Protein AF-Q13AC7-F1 (afdb_monomer_lite)

Foldseek 3Di:
DVVVVLVVLLVVLVVCLVVDPDPVSVVVSVVVNVVSVVVVVVVPDD

pLDDT: mean 87.74, std 15.28, range [42.66, 98.06]

Radius of gyration: 11.96 Å; chains: 1; bounding box: 22×18×38 Å

Structure (mmCIF, N/CA/C/O backbone):
data_AF-Q13AC7-F1
#
_entry.id   AF-Q13AC7-F1
#
loop_
_atom_site.group_PDB
_atom_site.id
_atom_site.type_symbol
_atom_site.label_atom_id
_atom_site.label_alt_id
_atom_site.label_comp_id
_atom_site.label_asym_id
_atom_site.label_entity_id
_atom_site.label_seq_id
_atom_site.pdbx_PDB_ins_code
_atom_site.Cartn_x
_atom_site.Cartn_y
_atom_site.Cartn_z
_atom_site.occupancy
_atom_site.B_iso_or_equiv
_atom_site.auth_seq_id
_atom_site.auth_comp_id
_atom_site.auth_asym_id
_atom_site.auth_atom_id
_atom_site.pdbx_PDB_model_num
ATOM 1 N N . MET A 1 1 ? -9.850 10.128 14.276 1.00 61.47 1 MET A N 1
ATOM 2 C CA . MET A 1 1 ? -8.930 10.517 13.184 1.00 61.47 1 MET A CA 1
ATOM 3 C C . MET A 1 1 ? -8.410 9.289 12.437 1.00 61.47 1 MET A C 1
ATOM 5 O O . MET A 1 1 ? -8.542 9.221 11.223 1.00 61.47 1 MET A O 1
ATOM 9 N N . ASP A 1 2 ? -7.949 8.267 13.156 1.00 81.38 2 ASP A N 1
ATOM 10 C CA . ASP A 1 2 ? -7.320 7.073 12.574 1.00 81.38 2 ASP A CA 1
ATOM 11 C C . ASP A 1 2 ? -8.180 6.245 11.608 1.00 81.38 2 ASP A C 1
ATOM 13 O O . ASP A 1 2 ? -7.648 5.657 10.675 1.00 81.38 2 ASP A O 1
ATOM 17 N N . LYS A 1 3 ? -9.504 6.163 11.814 1.00 85.88 3 LYS A N 1
ATOM 18 C CA . LYS A 1 3 ? -10.390 5.402 10.914 1.00 85.88 3 LYS A CA 1
ATOM 19 C C . LYS A 1 3 ? -10.436 6.025 9.516 1.00 85.88 3 LYS A C 1
ATOM 21 O O . LYS A 1 3 ? -10.254 5.311 8.539 1.00 85.88 3 LYS A O 1
ATOM 26 N N . PHE A 1 4 ? -10.601 7.346 9.447 1.00 90.00 4 PHE A N 1
ATOM 27 C CA . PHE A 1 4 ? -10.606 8.090 8.187 1.00 90.00 4 PHE A CA 1
ATOM 28 C C . PHE A 1 4 ? -9.267 7.949 7.455 1.00 90.00 4 PHE A C 1
ATOM 30 O O . PHE A 1 4 ? -9.240 7.546 6.299 1.00 90.00 4 PHE A O 1
ATOM 37 N N . LEU A 1 5 ? -8.147 8.180 8.153 1.00 89.81 5 LEU A N 1
ATOM 38 C CA . LEU A 1 5 ? -6.811 8.031 7.564 1.00 89.81 5 LEU A CA 1
ATOM 39 C C . LEU A 1 5 ? -6.561 6.609 7.043 1.00 89.81 5 LEU A C 1
ATOM 41 O O . LEU A 1 5 ? -5.994 6.439 5.967 1.00 89.81 5 LEU A O 1
ATOM 45 N N . ARG A 1 6 ? -7.018 5.578 7.765 1.00 89.81 6 ARG A N 1
ATOM 46 C CA . ARG A 1 6 ? -6.924 4.186 7.302 1.00 89.81 6 ARG A CA 1
ATOM 47 C C . ARG A 1 6 ? -7.751 3.926 6.047 1.00 89.81 6 ARG A C 1
ATOM 49 O O . ARG A 1 6 ? -7.251 3.280 5.132 1.00 89.81 6 ARG A O 1
ATOM 56 N N . GLU A 1 7 ? -8.991 4.406 5.998 1.00 93.12 7 GLU A N 1
ATOM 57 C CA . GLU A 1 7 ? -9.862 4.242 4.829 1.00 93.12 7 GLU A CA 1
ATOM 58 C C . GLU A 1 7 ? -9.276 4.931 3.590 1.00 93.12 7 GLU A C 1
ATOM 60 O O . GLU A 1 7 ? -9.242 4.330 2.514 1.00 93.12 7 GLU A O 1
ATOM 65 N N . GLU A 1 8 ? -8.742 6.143 3.746 1.00 96.25 8 GLU A N 1
ATOM 66 C CA . GLU A 1 8 ? -8.074 6.869 2.663 1.00 96.25 8 GLU A CA 1
ATOM 67 C C . GLU A 1 8 ? -6.787 6.165 2.206 1.00 96.25 8 GLU A C 1
ATOM 69 O O . GLU A 1 8 ? -6.583 5.982 1.003 1.00 96.25 8 GLU A O 1
ATOM 74 N N . ASN A 1 9 ? -5.968 5.660 3.137 1.00 94.75 9 ASN A N 1
ATOM 75 C CA . ASN A 1 9 ? -4.784 4.861 2.801 1.00 94.75 9 ASN A CA 1
ATOM 76 C C . ASN A 1 9 ? -5.156 3.591 2.023 1.00 94.75 9 ASN A C 1
ATOM 78 O O . ASN A 1 9 ? -4.500 3.248 1.040 1.00 94.75 9 ASN A O 1
ATOM 82 N N . LEU A 1 10 ? -6.239 2.911 2.410 1.00 96.25 10 LEU A N 1
ATOM 83 C CA . LEU A 1 10 ? -6.703 1.707 1.722 1.00 96.25 10 LEU A CA 1
ATOM 84 C C . LEU A 1 10 ? -7.140 2.012 0.281 1.00 96.25 10 LEU A C 1
ATOM 86 O O . LEU A 1 10 ? -6.797 1.264 -0.638 1.00 96.25 10 LEU A O 1
ATOM 90 N N . LYS A 1 11 ? -7.872 3.114 0.070 1.00 96.88 11 LYS A N 1
ATOM 91 C CA . LYS A 1 11 ? -8.264 3.579 -1.272 1.00 96.88 11 LYS A CA 1
ATOM 92 C C . LYS A 1 11 ? -7.035 3.901 -2.119 1.00 96.88 11 LYS A C 1
ATOM 94 O O . LYS A 1 11 ? -6.946 3.439 -3.258 1.00 96.88 11 LYS A O 1
ATOM 99 N N . LEU A 1 12 ? -6.073 4.631 -1.553 1.00 97.50 12 LEU A N 1
ATOM 100 C CA . LEU A 1 12 ? -4.831 4.994 -2.231 1.00 97.50 12 LEU A CA 1
ATOM 101 C C . LEU A 1 12 ? -4.032 3.755 -2.647 1.00 97.50 12 LEU A C 1
ATOM 103 O O . LEU A 1 12 ? -3.654 3.631 -3.810 1.00 97.50 12 LEU A O 1
ATOM 107 N N . TYR A 1 13 ? -3.806 2.810 -1.734 1.00 97.62 13 TYR A N 1
ATOM 108 C CA . TYR A 1 13 ? -3.009 1.619 -2.032 1.00 97.62 13 TYR A CA 1
ATOM 109 C C . TYR A 1 13 ? -3.677 0.714 -3.064 1.00 97.62 13 TYR A C 1
ATOM 111 O O . TYR A 1 13 ? -2.991 0.192 -3.939 1.00 97.62 13 TYR A O 1
ATOM 119 N N . ARG A 1 14 ? -5.008 0.572 -3.028 1.00 97.25 14 ARG A N 1
ATOM 120 C CA . ARG A 1 14 ? -5.756 -0.172 -4.056 1.00 97.25 14 ARG A CA 1
ATOM 121 C C . ARG A 1 14 ? -5.625 0.468 -5.435 1.00 97.25 14 ARG A C 1
ATOM 123 O O . ARG A 1 14 ? -5.428 -0.247 -6.412 1.00 97.25 14 ARG A O 1
ATOM 130 N N . ARG A 1 15 ? -5.688 1.800 -5.512 1.00 98.06 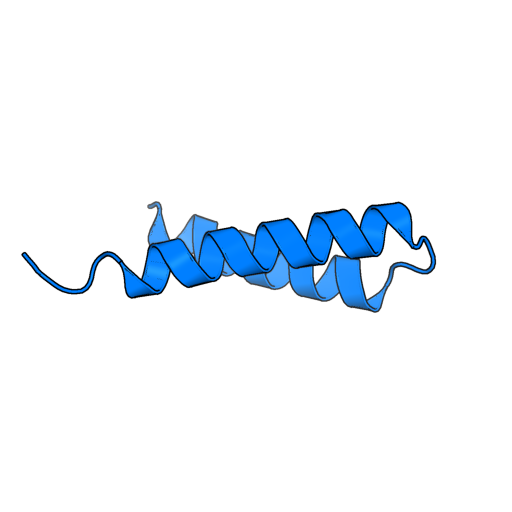15 ARG A N 1
ATOM 131 C CA . ARG A 1 15 ? -5.484 2.530 -6.767 1.00 98.06 15 ARG A CA 1
ATOM 132 C C . ARG A 1 15 ? -4.066 2.334 -7.306 1.00 98.06 15 ARG A C 1
ATOM 134 O O . ARG A 1 15 ? -3.903 1.934 -8.452 1.00 98.06 15 ARG A O 1
ATOM 141 N N . LEU A 1 16 ? -3.052 2.523 -6.461 1.00 97.56 16 LEU A N 1
ATOM 142 C CA . LEU A 1 16 ? -1.653 2.310 -6.843 1.00 97.56 16 LEU A CA 1
ATOM 143 C C . LEU A 1 16 ? -1.379 0.863 -7.271 1.00 97.56 16 LEU A C 1
ATOM 145 O O . LEU A 1 16 ? -0.559 0.634 -8.155 1.00 97.56 16 LEU A O 1
ATOM 149 N N . LEU A 1 17 ? -2.064 -0.110 -6.664 1.00 97.44 17 LEU A N 1
ATOM 150 C CA . LEU A 1 17 ? -1.946 -1.521 -7.021 1.00 97.44 17 LEU A CA 1
ATOM 151 C C . LEU A 1 17 ? -2.514 -1.808 -8.416 1.00 97.44 17 LEU A C 1
ATOM 153 O O . LEU A 1 17 ? -1.939 -2.609 -9.146 1.00 97.44 17 LEU A O 1
ATOM 157 N N . ALA A 1 18 ? -3.616 -1.155 -8.787 1.00 97.00 18 ALA A N 1
ATOM 158 C CA . ALA A 1 18 ? -4.214 -1.290 -10.113 1.00 97.00 18 ALA A CA 1
ATOM 159 C C 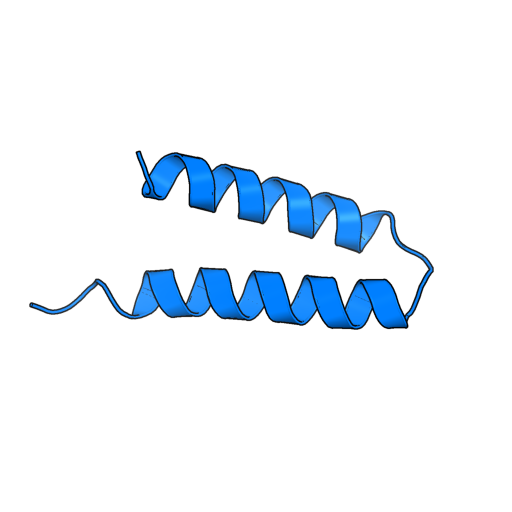. ALA A 1 18 ? -3.365 -0.625 -11.211 1.00 97.00 18 ALA A C 1
ATOM 161 O O . ALA A 1 18 ? -3.340 -1.097 -12.342 1.00 97.00 18 ALA A O 1
ATOM 162 N N . GLU A 1 19 ? -2.663 0.459 -10.876 1.00 97.50 19 GLU A N 1
ATOM 163 C CA . GLU A 1 19 ? -1.853 1.236 -11.823 1.00 97.50 19 GLU A CA 1
ATOM 164 C C . GLU A 1 19 ? -0.409 0.704 -11.961 1.00 97.50 19 GLU A C 1
ATOM 166 O O . GLU A 1 19 ? 0.304 1.060 -12.904 1.00 97.50 19 GLU A O 1
ATOM 171 N N . THR A 1 20 ? 0.061 -0.139 -11.032 1.00 95.25 20 THR A N 1
ATOM 172 C CA . THR A 1 20 ? 1.455 -0.597 -11.023 1.00 95.25 20 THR A CA 1
ATOM 173 C C . THR A 1 20 ? 1.703 -1.823 -11.907 1.00 95.25 20 THR A C 1
ATOM 175 O O . THR A 1 20 ? 1.054 -2.867 -11.797 1.00 95.25 20 THR A O 1
ATOM 178 N N . HIS A 1 21 ? 2.729 -1.710 -12.749 1.00 95.12 21 HIS A N 1
ATOM 179 C CA . HIS A 1 21 ? 3.266 -2.802 -13.565 1.00 95.12 21 HIS A CA 1
ATOM 180 C C . HIS A 1 21 ? 4.550 -3.398 -12.965 1.00 95.12 21 HIS A C 1
ATOM 182 O O . HIS A 1 21 ? 5.077 -4.374 -13.484 1.00 95.12 21 HIS A O 1
ATOM 188 N N . ASP A 1 22 ? 5.034 -2.820 -11.862 1.00 97.62 22 ASP A N 1
ATOM 189 C CA . ASP A 1 22 ? 6.217 -3.272 -11.139 1.00 97.62 22 ASP A CA 1
ATOM 190 C C . ASP A 1 22 ? 5.827 -4.347 -10.111 1.00 97.62 22 ASP A C 1
ATOM 192 O O . ASP A 1 22 ? 4.953 -4.143 -9.259 1.00 97.62 22 ASP A O 1
ATOM 196 N N . GLU A 1 23 ? 6.451 -5.521 -10.203 1.00 96.06 23 GLU A N 1
ATOM 197 C CA . GLU A 1 23 ? 6.115 -6.674 -9.363 1.00 96.06 23 GLU A CA 1
ATOM 198 C C . GLU A 1 23 ? 6.578 -6.533 -7.909 1.00 96.06 23 GLU A C 1
ATOM 200 O O . GLU A 1 23 ? 5.951 -7.086 -6.999 1.00 96.06 23 GLU A O 1
ATOM 205 N N . GLU A 1 24 ? 7.667 -5.810 -7.652 1.00 96.69 24 GLU A N 1
ATOM 206 C CA . GLU A 1 24 ? 8.133 -5.537 -6.294 1.00 96.69 24 GLU A CA 1
ATOM 207 C C . GLU A 1 24 ? 7.168 -4.576 -5.597 1.00 96.69 24 GLU A C 1
ATOM 209 O O . GLU A 1 24 ? 6.653 -4.866 -4.513 1.00 96.69 24 GLU A O 1
ATOM 214 N N . ARG A 1 25 ? 6.803 -3.493 -6.282 1.00 96.75 25 ARG A N 1
ATOM 215 C CA . ARG A 1 25 ? 5.812 -2.527 -5.812 1.00 96.75 25 ARG A CA 1
ATOM 216 C C . ARG A 1 25 ? 4.450 -3.176 -5.588 1.00 96.75 25 ARG A C 1
ATOM 218 O O . ARG A 1 25 ? 3.803 -2.894 -4.578 1.00 96.75 25 ARG A O 1
ATOM 225 N N . ARG A 1 26 ? 4.029 -4.084 -6.475 1.00 98.06 26 ARG A N 1
ATOM 226 C CA . ARG A 1 26 ? 2.805 -4.883 -6.305 1.00 98.06 26 ARG A CA 1
ATOM 227 C C . ARG A 1 26 ? 2.838 -5.687 -5.006 1.00 98.06 26 ARG A C 1
ATOM 229 O O . ARG A 1 26 ? 1.873 -5.639 -4.245 1.00 98.06 26 ARG A O 1
ATOM 236 N N . ARG A 1 27 ? 3.940 -6.395 -4.728 1.00 97.69 27 ARG A N 1
ATOM 237 C CA . ARG A 1 27 ? 4.102 -7.195 -3.500 1.00 97.69 27 ARG A CA 1
ATOM 238 C C . ARG A 1 27 ? 3.998 -6.335 -2.243 1.00 97.69 27 ARG A C 1
ATOM 240 O O . ARG A 1 27 ? 3.243 -6.681 -1.334 1.00 97.69 27 ARG A O 1
ATOM 247 N N . VAL A 1 28 ? 4.677 -5.188 -2.223 1.00 97.69 28 VAL A N 1
ATOM 248 C CA . VAL A 1 28 ? 4.625 -4.247 -1.094 1.00 97.69 28 VAL A CA 1
ATOM 249 C C . VAL A 1 28 ? 3.204 -3.719 -0.873 1.00 97.69 28 VAL A C 1
ATOM 251 O O . VAL A 1 28 ? 2.700 -3.747 0.250 1.00 97.69 28 VAL A O 1
ATOM 254 N N . LEU A 1 29 ? 2.516 -3.286 -1.935 1.00 98.06 29 LEU A N 1
ATOM 255 C CA . LEU A 1 29 ? 1.150 -2.758 -1.842 1.00 98.06 29 LEU A CA 1
ATOM 256 C C . LEU A 1 29 ? 0.154 -3.802 -1.323 1.00 98.06 29 LEU A C 1
ATOM 258 O O . LEU A 1 29 ? -0.681 -3.482 -0.475 1.00 98.06 29 LEU A O 1
ATOM 262 N N . VAL A 1 30 ? 0.268 -5.056 -1.772 1.00 97.44 30 VAL A N 1
ATOM 263 C CA . VAL A 1 30 ? -0.550 -6.166 -1.256 1.00 97.44 30 VAL A CA 1
ATOM 264 C C . VAL A 1 30 ? -0.319 -6.362 0.244 1.00 97.44 30 VAL A C 1
ATOM 266 O O . VAL A 1 30 ? -1.284 -6.494 1.001 1.00 97.44 30 VAL A O 1
ATOM 269 N N . GLN A 1 31 ? 0.935 -6.327 0.698 1.00 96.94 31 GLN A N 1
ATOM 270 C CA . GLN A 1 31 ? 1.264 -6.502 2.112 1.00 96.94 31 GLN A CA 1
ATOM 271 C C . GLN A 1 31 ? 0.730 -5.352 2.981 1.00 96.94 31 GLN A C 1
ATOM 273 O O . GLN A 1 31 ? 0.160 -5.601 4.045 1.00 96.94 31 GLN A O 1
ATOM 278 N N . LEU A 1 32 ? 0.834 -4.106 2.508 1.00 95.88 32 LEU A N 1
ATOM 279 C CA . LEU A 1 32 ? 0.286 -2.930 3.193 1.00 95.88 32 LEU A CA 1
ATOM 280 C C . LEU A 1 32 ? -1.242 -3.008 3.337 1.00 95.88 32 LEU A C 1
ATOM 282 O O . LEU A 1 32 ? -1.774 -2.769 4.422 1.00 95.88 32 LEU A O 1
ATOM 286 N N . ILE A 1 33 ? -1.951 -3.401 2.274 1.00 96.25 33 ILE A N 1
ATOM 287 C CA . ILE A 1 33 ? -3.412 -3.583 2.296 1.00 96.25 33 ILE A CA 1
ATOM 288 C C . ILE A 1 33 ? -3.812 -4.692 3.278 1.00 96.25 33 ILE A C 1
ATOM 290 O O . ILE A 1 33 ? -4.760 -4.5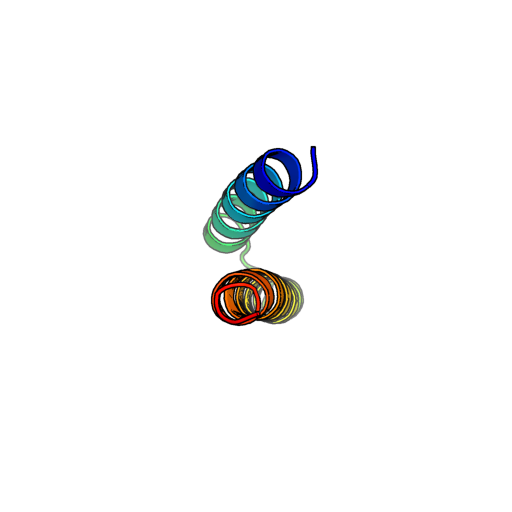21 4.049 1.00 96.25 33 ILE A O 1
ATOM 294 N N . ALA A 1 34 ? -3.091 -5.815 3.281 1.00 95.38 34 ALA A N 1
ATOM 295 C CA 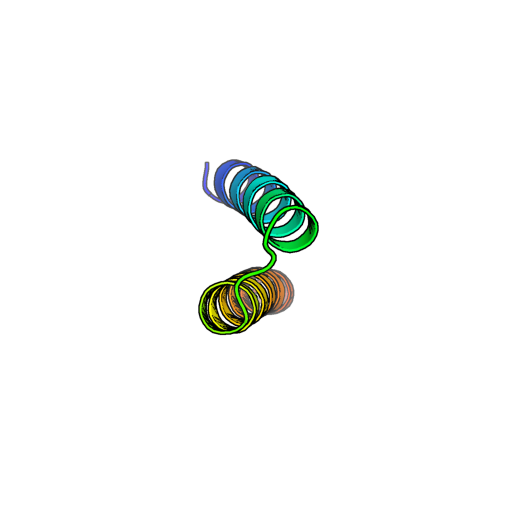. ALA A 1 34 ? -3.361 -6.925 4.190 1.00 95.38 34 ALA A CA 1
ATOM 296 C C . ALA A 1 34 ? -3.152 -6.531 5.662 1.00 95.38 34 ALA A C 1
ATOM 298 O O . ALA A 1 34 ? -3.958 -6.894 6.518 1.00 95.38 34 ALA A O 1
ATOM 299 N N . ASN A 1 35 ? -2.107 -5.756 5.963 1.00 93.19 35 ASN A N 1
ATOM 300 C CA . ASN A 1 35 ? -1.843 -5.258 7.315 1.00 93.19 35 ASN A CA 1
ATOM 301 C C . ASN A 1 35 ? -2.950 -4.311 7.793 1.00 93.19 35 ASN A C 1
ATOM 303 O O . ASN A 1 35 ? -3.524 -4.537 8.856 1.00 93.19 35 ASN A O 1
ATOM 307 N N . LEU A 1 36 ? -3.335 -3.336 6.964 1.00 90.62 36 LEU A N 1
ATOM 308 C CA . LEU A 1 36 ? -4.415 -2.399 7.290 1.00 90.62 36 LEU A CA 1
ATOM 309 C C . LEU A 1 36 ? -5.771 -3.088 7.490 1.00 90.62 36 LEU A C 1
ATOM 311 O O . LEU A 1 36 ? -6.568 -2.656 8.322 1.00 90.62 36 LEU A O 1
ATOM 315 N N . THR A 1 37 ? -6.036 -4.159 6.740 1.00 89.06 37 THR A N 1
ATOM 316 C CA . THR A 1 37 ? -7.288 -4.922 6.854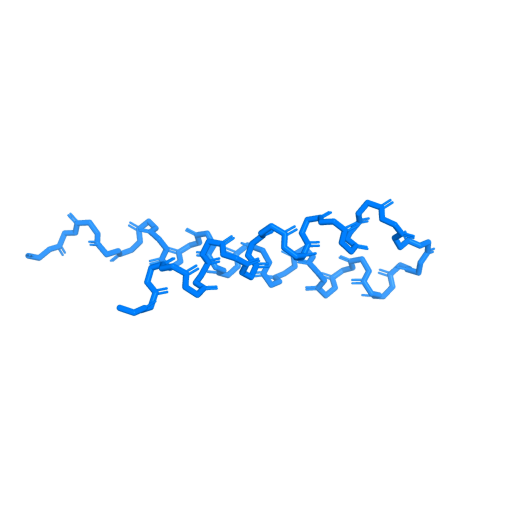 1.00 89.06 37 THR A CA 1
ATOM 317 C C . THR A 1 37 ? -7.306 -5.782 8.122 1.00 89.06 37 THR A C 1
ATOM 319 O O . THR A 1 37 ? -8.318 -5.838 8.814 1.00 89.06 37 THR A O 1
ATOM 322 N N . ARG A 1 38 ? -6.176 -6.403 8.492 1.00 87.19 38 ARG A N 1
ATOM 323 C CA . ARG A 1 38 ? -6.061 -7.183 9.738 1.00 87.19 38 ARG A CA 1
ATOM 324 C C . ARG A 1 38 ? -6.215 -6.322 10.988 1.00 87.19 38 ARG A C 1
ATOM 326 O O . ARG A 1 38 ? -6.899 -6.726 11.924 1.00 87.19 38 ARG A O 1
ATOM 333 N N . GLU A 1 39 ? -5.643 -5.121 10.987 1.00 79.00 39 GLU A N 1
ATOM 334 C CA . GLU A 1 39 ? -5.819 -4.163 12.086 1.00 79.00 39 GLU A CA 1
ATOM 335 C C . GLU A 1 39 ? -7.280 -3.719 12.270 1.00 79.00 39 GLU A C 1
ATOM 337 O O . GLU A 1 39 ? -7.677 -3.365 13.380 1.00 79.00 39 GLU A O 1
ATOM 342 N N . GLN A 1 40 ? -8.095 -3.752 11.209 1.00 68.38 40 GLN A N 1
ATOM 343 C CA . GLN A 1 40 ? -9.530 -3.477 11.295 1.00 68.38 40 GLN A CA 1
ATOM 344 C C . GLN A 1 40 ? -10.283 -4.619 11.987 1.00 68.38 40 GLN A C 1
ATOM 346 O O . GLN A 1 40 ? -11.140 -4.356 12.828 1.00 68.38 40 GLN A O 1
ATOM 351 N N . SER A 1 41 ? -9.948 -5.871 11.667 1.00 62.12 41 SER A N 1
ATOM 352 C CA . SER A 1 41 ? -10.580 -7.052 12.268 1.00 62.12 41 SER A CA 1
ATOM 353 C C . SER A 1 41 ? -10.191 -7.269 13.735 1.00 62.12 41 SER A C 1
ATOM 355 O O . SER A 1 41 ? -10.966 -7.855 14.478 1.00 62.12 41 SER A O 1
ATOM 357 N N . GLY A 1 42 ? -9.028 -6.774 14.173 1.00 59.16 42 GLY A N 1
ATOM 358 C CA . GLY A 1 42 ? -8.529 -6.951 15.544 1.00 59.16 42 GLY A CA 1
ATOM 359 C C . GLY A 1 42 ? -9.037 -5.949 16.593 1.00 59.16 42 GLY A C 1
ATOM 360 O O . GLY A 1 42 ? -8.707 -6.105 17.761 1.00 59.16 42 GLY A O 1
ATOM 361 N N . ARG A 1 43 ? -9.813 -4.917 16.224 1.00 57.00 43 ARG A N 1
ATOM 362 C CA . ARG A 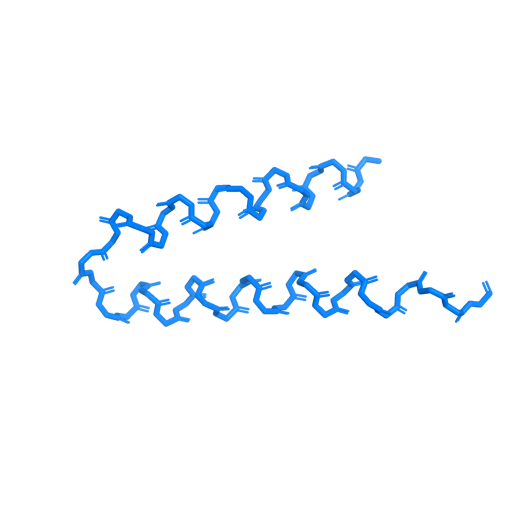1 43 ? -10.371 -3.921 17.177 1.00 57.00 43 ARG A CA 1
ATOM 363 C C . ARG A 1 43 ? -11.865 -4.123 17.479 1.00 57.00 43 ARG A C 1
ATOM 365 O O . ARG A 1 43 ? -12.547 -3.164 17.830 1.00 57.00 43 ARG A O 1
ATOM 372 N N . GLY A 1 44 ? -12.376 -5.340 17.289 1.00 53.78 44 GLY A N 1
ATOM 373 C CA . GLY A 1 44 ? -13.785 -5.688 17.505 1.00 53.78 44 GLY A CA 1
ATOM 374 C C . GLY A 1 44 ? -14.136 -6.260 18.884 1.00 53.78 44 GLY A C 1
ATOM 375 O O . GLY A 1 44 ? -15.320 -6.397 19.163 1.00 53.78 44 GLY A O 1
ATOM 376 N N . GLU A 1 45 ? -13.164 -6.584 19.742 1.00 47.66 45 GLU A N 1
ATOM 377 C CA . GLU A 1 45 ? -13.412 -7.277 21.017 1.00 47.66 45 GLU A CA 1
ATOM 378 C C . GLU A 1 45 ? -12.522 -6.726 22.143 1.00 47.66 45 GLU A C 1
ATOM 380 O O . GLU A 1 45 ? -11.400 -7.189 22.322 1.00 47.66 45 GLU A O 1
ATOM 385 N N . THR A 1 46 ? -13.029 -5.735 22.884 1.00 42.66 46 THR A N 1
ATOM 386 C CA . THR A 1 46 ? -12.765 -5.461 24.317 1.00 42.66 46 THR A CA 1
ATOM 387 C C . THR A 1 46 ? -13.824 -4.504 24.832 1.00 42.66 46 THR A C 1
ATOM 389 O O . THR A 1 46 ? -14.033 -3.480 24.138 1.00 42.66 46 THR A O 1
#

Organism: Rhodopseudomonas palustris (strain BisB5) (NCBI:txid316057)

Secondary structure (DSSP, 8-state):
-HHHHHHHHHHHHHHHHHH---HHHHHHHHHHHHHHHHHHHTTS--

Sequence (46 aa):
MDKFLREENLKLYRRLLAETHDEERRRVLVQLIANLTREQSGRGET